Protein AF-A0A968RWN6-F1 (afdb_monomer_lite)

Structure (mmCIF, N/CA/C/O backbone):
data_AF-A0A968RWN6-F1
#
_entry.id   AF-A0A968RWN6-F1
#
loop_
_atom_site.group_PDB
_atom_site.id
_atom_site.type_symbol
_atom_site.label_atom_id
_atom_site.label_alt_id
_atom_site.label_comp_id
_atom_site.label_asym_id
_atom_site.label_entity_id
_atom_site.label_seq_id
_atom_site.pdbx_PDB_ins_code
_atom_site.Cartn_x
_atom_site.Cartn_y
_atom_site.Cartn_z
_atom_site.occupancy
_atom_site.B_iso_or_equiv
_atom_site.auth_seq_id
_atom_site.auth_comp_id
_atom_site.auth_asym_id
_atom_site.auth_atom_id
_atom_site.pdbx_PDB_model_num
ATOM 1 N N . MET A 1 1 ? 13.127 -8.884 -6.319 1.00 53.31 1 MET A N 1
ATOM 2 C CA . MET A 1 1 ? 12.895 -8.790 -4.856 1.00 53.31 1 MET A CA 1
ATOM 3 C C . MET A 1 1 ? 12.524 -10.193 -4.381 1.00 53.31 1 MET A C 1
ATOM 5 O O . MET A 1 1 ? 11.677 -10.795 -5.024 1.00 53.31 1 MET A O 1
ATOM 9 N N . ARG A 1 2 ? 13.201 -10.784 -3.387 1.00 57.88 2 ARG A N 1
ATOM 10 C CA . ARG A 1 2 ? 12.815 -12.107 -2.850 1.00 57.88 2 ARG A CA 1
ATOM 11 C C . ARG A 1 2 ? 12.225 -11.893 -1.463 1.00 57.88 2 ARG A C 1
ATOM 13 O O . ARG A 1 2 ? 12.964 -11.557 -0.546 1.00 57.88 2 ARG A O 1
ATOM 20 N N . ILE A 1 3 ? 10.908 -12.022 -1.344 1.00 70.25 3 ILE A N 1
ATOM 21 C CA . ILE A 1 3 ? 10.208 -11.937 -0.063 1.00 70.25 3 ILE A CA 1
ATOM 22 C C . ILE A 1 3 ? 10.225 -13.345 0.535 1.00 70.25 3 ILE A C 1
ATOM 24 O O . ILE A 1 3 ? 9.544 -14.233 0.037 1.00 70.25 3 ILE A O 1
ATOM 28 N N . ASN A 1 4 ? 11.038 -13.559 1.570 1.00 72.38 4 ASN A N 1
ATOM 29 C CA . ASN A 1 4 ? 11.154 -14.844 2.272 1.00 72.38 4 ASN A CA 1
ATOM 30 C C . ASN A 1 4 ? 10.288 -14.845 3.542 1.00 72.38 4 ASN A C 1
ATOM 32 O O . ASN A 1 4 ? 10.767 -15.171 4.626 1.00 72.38 4 ASN A O 1
ATOM 36 N N . LYS A 1 5 ? 9.035 -14.396 3.425 1.00 80.75 5 LYS A N 1
ATOM 37 C CA . LYS A 1 5 ? 8.075 -14.367 4.531 1.00 80.75 5 LYS A CA 1
ATOM 38 C C . LYS A 1 5 ? 6.978 -15.380 4.242 1.00 80.75 5 LYS A C 1
ATOM 40 O O . LYS A 1 5 ? 6.329 -15.298 3.203 1.00 80.75 5 LYS A O 1
ATOM 45 N N . GLU A 1 6 ? 6.800 -16.335 5.146 1.00 84.25 6 GLU A N 1
ATOM 46 C CA . GLU A 1 6 ? 5.684 -17.274 5.068 1.00 84.25 6 GLU A CA 1
ATOM 47 C C . GLU A 1 6 ? 4.362 -16.527 5.233 1.00 84.25 6 GLU A C 1
ATOM 49 O O . GLU A 1 6 ? 4.244 -15.628 6.072 1.00 84.25 6 GLU A O 1
ATOM 54 N N . ILE A 1 7 ? 3.383 -16.891 4.406 1.00 85.56 7 ILE A N 1
ATOM 55 C CA . ILE A 1 7 ? 2.044 -16.316 4.467 1.00 85.56 7 ILE A CA 1
ATOM 56 C C . ILE A 1 7 ? 1.257 -17.129 5.500 1.00 85.56 7 ILE A C 1
ATOM 58 O O . ILE A 1 7 ? 1.080 -18.333 5.297 1.00 85.56 7 ILE A O 1
ATOM 62 N N . PRO A 1 8 ? 0.811 -16.511 6.607 1.00 87.00 8 PRO A N 1
ATOM 63 C CA . PRO A 1 8 ? 0.036 -17.206 7.625 1.00 87.00 8 PRO A CA 1
ATOM 64 C C . PRO A 1 8 ? -1.337 -17.630 7.086 1.00 87.00 8 PRO A C 1
ATOM 66 O O . PRO A 1 8 ? -1.832 -17.096 6.091 1.00 87.00 8 PRO A O 1
ATOM 69 N N . SER A 1 9 ? -1.977 -18.577 7.772 1.00 89.12 9 SER A N 1
ATOM 70 C CA . SER A 1 9 ? -3.362 -18.958 7.480 1.00 89.12 9 SER A CA 1
ATOM 71 C C . SER A 1 9 ? -4.326 -17.782 7.712 1.00 89.12 9 SER A C 1
ATOM 73 O O . SER A 1 9 ? -4.025 -16.875 8.486 1.00 89.12 9 SER A O 1
ATOM 75 N N . ALA A 1 10 ? -5.500 -17.785 7.068 1.00 84.94 10 ALA A N 1
ATOM 76 C CA . ALA A 1 10 ? -6.444 -16.660 7.135 1.00 84.94 10 ALA A CA 1
ATOM 77 C C . ALA A 1 10 ? -6.784 -16.169 8.567 1.00 84.94 10 ALA A C 1
ATOM 79 O O . ALA A 1 10 ? -6.795 -14.958 8.773 1.00 84.94 10 ALA A O 1
ATOM 80 N N . PRO A 1 11 ? -6.993 -17.038 9.581 1.00 86.81 11 PRO A N 1
ATOM 81 C CA . PRO A 1 11 ? -7.250 -16.592 10.958 1.00 86.81 11 PRO A CA 1
ATOM 82 C C . PRO A 1 11 ? -6.077 -15.838 11.605 1.00 86.81 11 PRO A C 1
ATOM 84 O O . PRO A 1 11 ? -6.277 -14.985 12.470 1.00 86.81 11 PRO A O 1
ATOM 87 N N . GLU A 1 12 ? -4.852 -16.157 11.194 1.00 88.06 12 GLU A N 1
ATOM 88 C CA . GLU A 1 12 ? -3.605 -15.595 11.721 1.00 88.06 12 GLU A CA 1
ATOM 89 C C . GLU A 1 12 ? -3.080 -14.434 10.866 1.00 88.06 12 GLU A C 1
ATOM 91 O O . GLU A 1 12 ? -2.119 -13.756 11.241 1.00 88.06 12 GLU A O 1
ATOM 96 N N . PHE A 1 13 ? -3.709 -14.183 9.717 1.00 90.44 13 PHE A N 1
ATOM 97 C CA . PHE A 1 13 ? -3.332 -13.102 8.829 1.00 90.44 13 PHE A CA 1
ATOM 98 C C . PHE A 1 13 ? -3.613 -11.745 9.477 1.00 90.44 13 PHE A C 1
ATOM 100 O O . PHE A 1 13 ? -4.710 -11.473 9.973 1.00 90.44 13 PHE A O 1
ATOM 107 N N . LYS A 1 14 ? -2.591 -10.885 9.472 1.00 92.19 14 LYS A N 1
ATOM 108 C CA . LYS A 1 14 ? -2.659 -9.500 9.941 1.00 92.19 14 LYS A CA 1
ATOM 109 C C . LYS A 1 14 ? -1.891 -8.617 8.981 1.00 92.19 14 LYS A C 1
ATOM 111 O O . LYS A 1 14 ? -0.700 -8.840 8.750 1.00 92.19 14 LYS A O 1
ATOM 116 N N . THR A 1 15 ? -2.550 -7.584 8.482 1.00 94.06 15 THR A N 1
ATOM 117 C CA . THR A 1 15 ? -1.962 -6.619 7.543 1.00 94.06 15 THR A CA 1
ATOM 118 C C . THR A 1 15 ? -0.716 -5.931 8.104 1.00 94.06 15 THR A C 1
ATOM 120 O O . THR A 1 15 ? 0.279 -5.811 7.393 1.00 94.06 15 THR A O 1
ATOM 123 N N . PHE A 1 16 ? -0.675 -5.609 9.400 1.00 93.75 16 PHE A N 1
ATOM 124 C CA . PHE A 1 16 ? 0.522 -5.040 10.039 1.00 93.75 16 PHE A CA 1
ATOM 125 C C . PHE A 1 16 ? 1.762 -5.943 9.980 1.00 93.75 16 PHE A C 1
ATOM 127 O O . PHE A 1 16 ? 2.877 -5.447 9.848 1.00 93.75 16 PHE A O 1
ATOM 134 N N . ASN A 1 17 ? 1.594 -7.269 10.004 1.00 90.88 17 ASN A N 1
ATOM 135 C CA . ASN A 1 17 ? 2.726 -8.196 9.881 1.00 90.88 17 ASN A CA 1
ATOM 136 C C . ASN A 1 17 ? 3.278 -8.245 8.446 1.00 90.88 17 ASN A C 1
ATOM 138 O O . ASN A 1 17 ? 4.440 -8.604 8.228 1.00 90.88 17 ASN A O 1
ATOM 142 N N . MET A 1 18 ? 2.437 -7.907 7.467 1.00 89.88 18 MET A N 1
ATOM 143 C CA . MET A 1 18 ? 2.738 -8.024 6.043 1.00 89.88 18 MET A CA 1
ATOM 144 C C . MET A 1 18 ? 3.174 -6.699 5.410 1.00 89.88 18 MET A C 1
ATOM 146 O O . MET A 1 18 ? 3.938 -6.744 4.450 1.00 89.88 18 MET A O 1
ATOM 150 N N . GLY A 1 19 ? 2.771 -5.544 5.956 1.00 89.00 19 GLY A N 1
ATOM 151 C CA . GLY A 1 19 ? 3.013 -4.212 5.376 1.00 89.00 19 GLY A CA 1
ATOM 152 C C . GLY A 1 19 ? 4.459 -3.970 4.928 1.00 89.00 19 GLY A C 1
ATOM 153 O O . GLY A 1 19 ? 4.703 -3.657 3.765 1.00 89.00 19 GLY A O 1
ATOM 154 N N . HIS A 1 20 ? 5.431 -4.262 5.794 1.00 88.75 20 HIS A N 1
ATOM 155 C CA . HIS A 1 20 ? 6.862 -4.081 5.498 1.00 88.75 20 HIS A CA 1
ATOM 156 C C . HIS A 1 20 ? 7.425 -5.010 4.410 1.00 88.75 20 HIS A C 1
ATOM 158 O O . HIS A 1 20 ? 8.532 -4.812 3.911 1.00 88.75 20 HIS A O 1
ATOM 164 N N . HIS A 1 21 ? 6.691 -6.061 4.046 1.00 89.81 21 HIS A N 1
ATOM 165 C CA . HIS A 1 21 ? 7.144 -7.071 3.094 1.00 89.81 21 HIS A CA 1
ATOM 166 C C . HIS A 1 21 ? 6.572 -6.861 1.690 1.00 89.81 21 HIS A C 1
ATOM 168 O O . HIS A 1 21 ? 7.084 -7.460 0.748 1.00 89.81 21 HIS A O 1
ATOM 174 N N . VAL A 1 22 ? 5.544 -6.022 1.524 1.00 90.62 22 VAL A N 1
ATOM 175 C CA . VAL A 1 22 ? 4.811 -5.876 0.251 1.00 90.62 22 VAL A CA 1
ATOM 176 C C . VAL A 1 22 ? 5.238 -4.659 -0.577 1.00 90.62 22 VAL A C 1
ATOM 178 O O . VAL A 1 22 ? 4.582 -4.302 -1.553 1.00 90.62 22 VAL A O 1
ATOM 181 N N . GLY A 1 23 ? 6.368 -4.038 -0.230 1.00 90.75 23 GLY A N 1
ATOM 182 C CA . GLY A 1 23 ? 6.950 -2.950 -1.018 1.00 90.75 23 GLY A CA 1
ATOM 183 C C . GLY A 1 23 ? 6.147 -1.652 -0.958 1.00 90.75 23 GLY A C 1
ATOM 184 O O . GLY A 1 23 ? 6.073 -0.946 -1.961 1.00 90.75 23 GLY A O 1
ATOM 185 N N . LEU A 1 24 ? 5.526 -1.368 0.190 1.00 94.62 24 LEU A N 1
ATOM 186 C CA . LEU A 1 24 ? 4.978 -0.047 0.489 1.00 94.62 24 LEU A CA 1
ATOM 187 C C . LEU A 1 24 ? 6.117 0.980 0.560 1.00 94.62 24 LEU A C 1
ATOM 189 O O . LEU A 1 24 ? 7.237 0.664 0.971 1.00 94.62 24 LEU A O 1
ATOM 193 N N . SER A 1 25 ? 5.83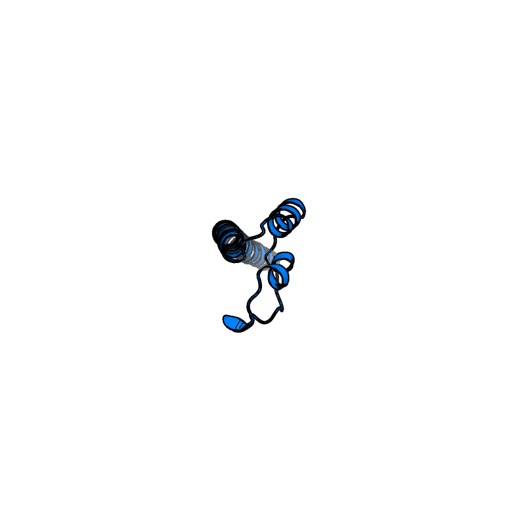6 2.218 0.158 1.00 94.56 25 SER A N 1
ATOM 194 C CA . SER A 1 25 ? 6.684 3.352 0.522 1.00 94.56 25 SER A CA 1
ATOM 195 C C . SER A 1 25 ? 6.547 3.653 2.020 1.00 94.56 25 SER A C 1
ATOM 197 O O . SER A 1 25 ? 5.576 3.251 2.657 1.00 94.56 25 SER A O 1
ATOM 199 N N . LEU A 1 26 ? 7.487 4.414 2.586 1.00 94.44 26 LEU A N 1
ATOM 200 C CA . LEU A 1 26 ? 7.414 4.830 3.992 1.00 94.44 26 LEU A CA 1
ATOM 201 C C . LEU A 1 26 ? 6.115 5.595 4.315 1.00 94.44 26 LEU A C 1
ATOM 203 O O . LEU A 1 26 ? 5.552 5.441 5.394 1.00 94.44 26 LEU A O 1
ATOM 207 N N . GLU A 1 27 ? 5.637 6.406 3.372 1.00 96.81 27 GLU A N 1
ATOM 208 C CA . GLU A 1 27 ? 4.378 7.143 3.500 1.00 96.81 27 GLU A CA 1
ATOM 209 C C . GLU A 1 27 ? 3.178 6.190 3.515 1.00 96.81 27 GLU A C 1
ATOM 211 O O . GLU A 1 27 ? 2.330 6.284 4.394 1.00 96.81 27 GLU A O 1
ATOM 216 N N . GLN A 1 28 ? 3.163 5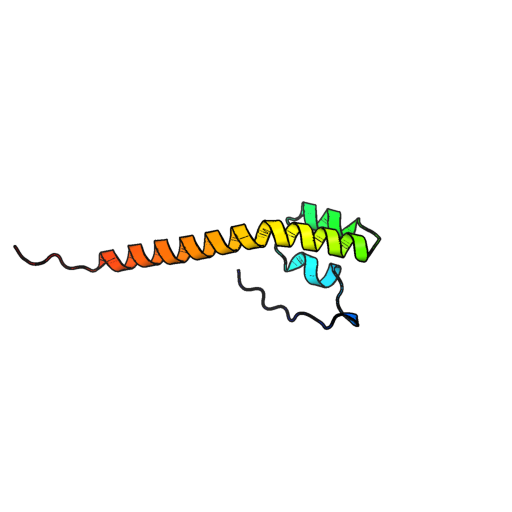.198 2.623 1.00 96.44 28 GLN A N 1
ATOM 217 C CA . GLN A 1 28 ? 2.104 4.191 2.580 1.00 96.44 28 GLN A CA 1
ATOM 218 C C . GLN A 1 28 ? 2.095 3.285 3.823 1.00 96.44 28 GLN A C 1
ATOM 220 O O . GLN A 1 28 ? 1.037 2.866 4.288 1.00 96.44 28 GLN A O 1
ATOM 225 N N . GLU A 1 29 ? 3.263 2.979 4.396 1.00 95.62 29 GLU A N 1
ATOM 226 C CA . GLU A 1 29 ? 3.340 2.276 5.683 1.00 95.62 29 GLU A CA 1
ATOM 227 C C . GLU A 1 29 ? 2.723 3.109 6.811 1.00 95.62 29 GLU A C 1
ATOM 229 O O . GLU A 1 29 ? 1.984 2.579 7.642 1.00 95.62 29 GLU A O 1
ATOM 234 N N . TYR A 1 30 ? 2.986 4.416 6.828 1.00 95.69 30 TYR A N 1
ATOM 235 C CA . TYR A 1 30 ? 2.385 5.331 7.793 1.00 95.69 30 TYR A CA 1
ATOM 236 C C . TYR A 1 30 ? 0.862 5.450 7.617 1.00 95.69 30 TYR A C 1
ATOM 238 O O . TYR A 1 30 ? 0.120 5.437 8.604 1.00 95.69 30 TYR A O 1
ATOM 246 N N . GLU A 1 31 ? 0.378 5.506 6.374 1.00 96.38 31 GLU A N 1
ATOM 247 C CA . GLU A 1 31 ? -1.055 5.465 6.067 1.00 96.38 31 GLU A CA 1
ATOM 248 C C . GLU A 1 31 ? -1.691 4.172 6.586 1.00 96.38 31 GLU A C 1
ATOM 250 O O . GLU A 1 31 ? -2.673 4.234 7.325 1.00 96.38 31 GLU A O 1
ATOM 255 N N . LEU A 1 32 ? -1.089 3.011 6.302 1.00 96.69 32 LEU A N 1
ATOM 256 C CA . LEU A 1 32 ? -1.563 1.711 6.788 1.00 96.69 32 LEU A CA 1
ATOM 257 C C . LEU A 1 32 ? -1.685 1.684 8.321 1.00 96.69 32 LEU A C 1
ATOM 259 O O . LEU A 1 32 ? -2.672 1.170 8.848 1.00 96.69 32 LEU A O 1
ATOM 263 N N . LEU A 1 33 ? -0.705 2.249 9.040 1.00 96.19 33 LEU A N 1
ATOM 264 C CA . LEU A 1 33 ? -0.719 2.366 10.507 1.00 96.19 33 LEU A CA 1
ATOM 265 C C . LEU A 1 33 ? -1.841 3.269 11.036 1.00 96.19 33 LEU A C 1
ATOM 267 O O . LEU A 1 33 ? -2.261 3.109 12.182 1.00 96.19 33 LEU A O 1
ATOM 271 N N . SER A 1 34 ? -2.325 4.200 10.217 1.00 96.94 34 SER A N 1
ATOM 272 C CA . SER A 1 34 ? -3.378 5.152 10.583 1.00 96.94 34 SER A CA 1
ATOM 273 C C . SER A 1 34 ? -4.792 4.606 10.340 1.00 96.94 34 SER A C 1
ATOM 275 O O . SER A 1 34 ? -5.757 5.124 10.902 1.00 96.94 34 SER A O 1
ATOM 277 N N . ILE A 1 35 ? -4.937 3.550 9.535 1.00 97.62 35 ILE A N 1
ATOM 278 C CA . ILE A 1 35 ? -6.223 2.896 9.268 1.00 97.62 35 ILE A CA 1
ATOM 279 C C . ILE A 1 35 ? -6.585 1.993 10.452 1.00 97.62 35 ILE A C 1
ATOM 281 O O . ILE A 1 35 ? -5.818 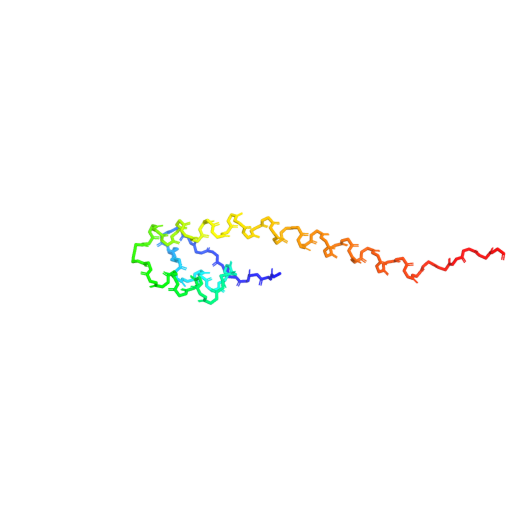1.107 10.825 1.00 97.62 35 ILE A O 1
ATOM 285 N N . LEU A 1 36 ? -7.774 2.180 11.035 1.00 96.62 36 LEU A N 1
ATOM 286 C CA . LEU A 1 36 ? -8.207 1.452 12.238 1.00 96.62 36 LEU A CA 1
ATOM 287 C C . LEU A 1 36 ? -8.852 0.093 11.928 1.00 96.62 36 LEU A C 1
ATOM 289 O O . LEU A 1 36 ? -8.585 -0.885 12.636 1.00 96.62 36 LEU A O 1
ATOM 293 N N . SER A 1 37 ? -9.657 0.012 10.868 1.00 97.12 37 SER A N 1
ATOM 294 C CA . SER A 1 37 ? -10.315 -1.225 10.435 1.00 97.12 37 SER A CA 1
ATOM 295 C C . SER A 1 37 ? -9.310 -2.187 9.795 1.00 97.12 37 SER A C 1
ATOM 297 O O . SER A 1 37 ? -8.494 -1.786 8.971 1.00 97.12 37 SER A O 1
ATOM 299 N N . GLU A 1 38 ? -9.352 -3.468 10.172 1.00 95.06 38 GLU A N 1
ATOM 300 C CA . GLU A 1 38 ? -8.539 -4.492 9.494 1.00 95.06 38 GLU A CA 1
ATOM 301 C C . GLU A 1 38 ? -9.009 -4.716 8.056 1.00 95.06 38 GLU A C 1
ATOM 303 O O . GLU A 1 38 ? -8.170 -4.959 7.198 1.00 95.06 38 GLU A O 1
ATOM 308 N N . GLU A 1 39 ? -10.312 -4.602 7.793 1.00 95.94 39 GLU A N 1
ATOM 309 C CA . GLU A 1 39 ? -10.891 -4.730 6.451 1.00 95.94 39 GLU A CA 1
ATOM 310 C C . GLU A 1 39 ? -10.364 -3.623 5.532 1.00 95.94 39 GLU A C 1
ATOM 312 O O . GLU A 1 39 ? -9.737 -3.918 4.520 1.00 95.94 39 GLU A O 1
ATOM 317 N N . ASP A 1 40 ? -10.447 -2.361 5.964 1.00 97.88 40 ASP A N 1
ATOM 318 C CA . ASP A 1 40 ? -9.924 -1.227 5.191 1.00 97.88 40 ASP A CA 1
ATOM 319 C C . ASP A 1 40 ? -8.408 -1.350 4.948 1.00 97.88 40 ASP A C 1
ATOM 321 O O . ASP A 1 40 ? -7.907 -0.989 3.884 1.00 97.88 40 ASP A O 1
ATOM 325 N N . ARG A 1 41 ? -7.646 -1.886 5.917 1.00 97.06 41 ARG A N 1
ATOM 326 C CA . ARG A 1 41 ? -6.213 -2.170 5.717 1.00 97.06 41 ARG A CA 1
ATOM 327 C C . ARG A 1 41 ? -5.985 -3.266 4.681 1.00 97.06 41 ARG A C 1
ATOM 329 O O . ARG A 1 41 ? -4.991 -3.205 3.955 1.00 97.06 41 ARG A O 1
ATOM 336 N N . GLN A 1 42 ? -6.843 -4.287 4.645 1.00 95.94 42 GLN A N 1
ATOM 337 C CA . GLN A 1 42 ? -6.760 -5.365 3.660 1.00 95.94 42 GLN A CA 1
ATOM 338 C C . GLN A 1 42 ? -7.049 -4.831 2.262 1.00 95.94 42 GLN A C 1
ATOM 340 O O . GLN A 1 42 ? -6.260 -5.104 1.360 1.00 95.94 42 GLN A O 1
ATOM 345 N N . ASP A 1 43 ? -8.083 -4.007 2.111 1.00 97.75 43 ASP A N 1
ATOM 346 C CA . ASP A 1 43 ? -8.420 -3.358 0.843 1.00 97.75 43 ASP A CA 1
ATOM 347 C C . ASP A 1 43 ? -7.300 -2.423 0.375 1.00 97.75 43 ASP A C 1
ATOM 349 O O . ASP A 1 43 ? -6.849 -2.514 -0.768 1.00 97.75 43 ASP A O 1
ATOM 353 N N . TYR A 1 44 ? -6.758 -1.599 1.278 1.00 97.69 44 TYR A N 1
ATOM 354 C CA . TYR A 1 44 ? -5.613 -0.732 0.991 1.00 97.69 44 TYR A CA 1
ATOM 355 C C . TYR A 1 44 ? -4.391 -1.530 0.503 1.00 97.69 44 TYR A C 1
ATOM 357 O O . TYR A 1 44 ? -3.750 -1.189 -0.496 1.00 97.69 44 TYR A O 1
ATOM 365 N N . MET A 1 45 ? -4.063 -2.625 1.198 1.00 96.25 45 MET A N 1
ATOM 366 C CA . MET A 1 45 ? -2.949 -3.497 0.825 1.00 96.25 45 MET A CA 1
ATOM 367 C C . MET A 1 45 ? -3.201 -4.212 -0.507 1.00 96.25 45 MET A C 1
ATOM 369 O O . MET A 1 45 ? -2.269 -4.357 -1.303 1.00 96.25 45 MET A O 1
ATOM 373 N N . LEU A 1 46 ? -4.434 -4.658 -0.750 1.00 96.31 46 LEU A N 1
ATOM 374 C CA . LEU A 1 46 ? -4.835 -5.314 -1.988 1.00 96.31 46 LEU A CA 1
ATOM 375 C C . LEU A 1 46 ? -4.677 -4.364 -3.176 1.00 96.31 46 LEU A C 1
ATOM 377 O O . LEU A 1 46 ? -3.994 -4.714 -4.136 1.00 96.31 46 LEU A O 1
ATOM 381 N N . GLU A 1 47 ? -5.209 -3.147 -3.079 1.00 97.50 47 GLU A N 1
ATOM 382 C CA . GLU A 1 47 ? -5.125 -2.147 -4.145 1.00 97.50 47 GLU A CA 1
ATOM 383 C C . GLU A 1 47 ? -3.663 -1.803 -4.490 1.00 97.50 47 GLU A C 1
ATOM 385 O O . GLU A 1 47 ? -3.276 -1.722 -5.662 1.00 97.50 47 GLU A O 1
ATOM 390 N N . HIS A 1 48 ? -2.809 -1.650 -3.471 1.00 96.38 48 HIS A N 1
ATOM 391 C CA . HIS A 1 48 ? -1.371 -1.447 -3.666 1.00 96.38 48 HIS A CA 1
ATOM 392 C C . HIS A 1 48 ? -0.723 -2.619 -4.414 1.00 96.38 48 HIS A C 1
ATOM 394 O O . HIS A 1 48 ? 0.029 -2.413 -5.371 1.00 96.38 48 HIS A O 1
ATOM 400 N N . LEU A 1 49 ? -1.022 -3.853 -4.006 1.00 95.31 49 LEU A N 1
ATOM 401 C CA . LEU A 1 49 ? -0.478 -5.057 -4.632 1.00 95.31 49 LEU A CA 1
ATOM 402 C C . LEU A 1 49 ? -0.948 -5.217 -6.081 1.00 95.31 49 LEU A C 1
ATOM 404 O O . LEU A 1 49 ? -0.134 -5.550 -6.944 1.00 95.31 49 LEU A O 1
ATOM 408 N N . GLU A 1 50 ? -2.217 -4.943 -6.373 1.00 97.69 50 GLU A N 1
ATOM 409 C CA . GLU A 1 50 ? -2.764 -4.987 -7.732 1.00 97.69 50 GLU A CA 1
ATOM 410 C C . GLU A 1 50 ? -2.042 -4.019 -8.674 1.00 97.69 50 GLU A C 1
ATOM 412 O O . GLU A 1 50 ? -1.763 -4.368 -9.824 1.00 97.69 50 GLU A O 1
ATOM 417 N N . ARG A 1 51 ? -1.653 -2.840 -8.173 1.00 96.38 51 ARG A N 1
ATOM 418 C CA . ARG A 1 51 ? -0.843 -1.866 -8.918 1.00 96.38 51 ARG A CA 1
ATOM 419 C C . ARG A 1 51 ? 0.623 -2.283 -9.037 1.00 96.38 51 ARG A C 1
ATOM 421 O O . ARG A 1 51 ? 1.227 -2.114 -10.096 1.00 96.38 51 ARG A O 1
ATOM 428 N N . LEU A 1 52 ? 1.213 -2.833 -7.976 1.00 94.75 52 LEU A N 1
ATOM 429 C CA . LEU A 1 52 ? 2.647 -3.126 -7.9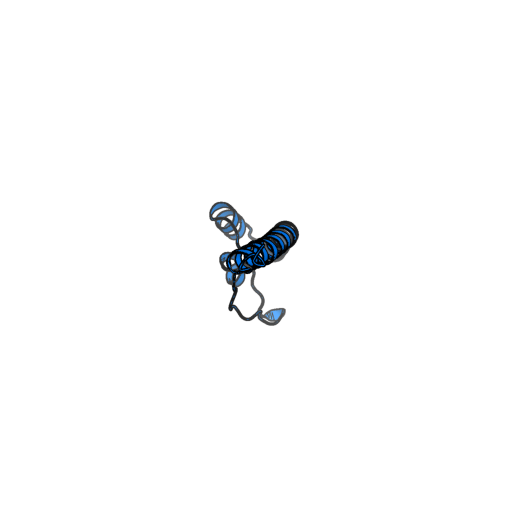17 1.00 94.75 52 LEU A CA 1
ATOM 430 C C . LEU A 1 52 ? 3.040 -4.408 -8.671 1.00 94.75 52 LEU A C 1
ATOM 432 O O . LEU A 1 52 ? 4.073 -4.442 -9.344 1.00 94.75 52 LEU A O 1
ATOM 436 N N . ILE A 1 53 ? 2.231 -5.467 -8.582 1.00 94.44 53 ILE A N 1
ATOM 437 C CA . ILE A 1 53 ? 2.493 -6.767 -9.221 1.00 94.44 53 ILE A CA 1
ATOM 438 C C . ILE A 1 53 ? 2.803 -6.656 -10.726 1.00 94.44 53 ILE A C 1
ATOM 440 O O . ILE A 1 53 ? 3.802 -7.252 -11.147 1.00 94.44 53 ILE A O 1
ATOM 444 N N . PRO A 1 54 ? 2.011 -5.953 -11.565 1.00 96.56 54 PRO A N 1
ATOM 445 C CA . PRO A 1 54 ? 2.313 -5.843 -12.993 1.00 96.56 54 PRO A CA 1
ATOM 446 C C . PRO A 1 54 ? 3.650 -5.135 -13.243 1.00 96.56 54 PRO A C 1
ATOM 448 O O . PRO A 1 54 ? 4.459 -5.631 -14.024 1.00 96.56 54 PRO A O 1
ATOM 451 N N . ILE A 1 55 ? 3.946 -4.063 -12.501 1.00 94.50 55 ILE A N 1
ATOM 452 C CA . ILE A 1 55 ? 5.208 -3.316 -12.614 1.00 94.50 55 ILE A CA 1
ATOM 453 C C . ILE A 1 55 ? 6.402 -4.234 -12.323 1.00 94.50 55 ILE A C 1
ATOM 455 O O . ILE A 1 55 ? 7.362 -4.291 -13.093 1.00 94.50 55 ILE A O 1
ATOM 459 N N . VAL A 1 56 ? 6.335 -5.013 -11.239 1.00 91.94 56 VAL A N 1
ATOM 460 C CA . VAL A 1 56 ? 7.409 -5.947 -10.867 1.00 91.94 56 VAL A CA 1
ATOM 461 C C . VAL A 1 56 ? 7.577 -7.054 -11.916 1.00 91.94 56 VAL A C 1
ATOM 463 O O . VAL A 1 56 ? 8.710 -7.416 -12.246 1.00 91.94 56 VAL A O 1
ATOM 466 N N . LYS A 1 57 ? 6.481 -7.577 -12.483 1.00 93.56 57 LYS A N 1
ATOM 467 C CA . LYS A 1 57 ? 6.530 -8.577 -13.568 1.00 93.56 57 LYS A CA 1
ATOM 468 C C . LYS A 1 57 ? 7.217 -8.030 -14.821 1.00 93.56 57 LYS A C 1
ATOM 470 O O . LYS A 1 57 ? 8.035 -8.733 -15.429 1.00 93.56 57 LYS A O 1
ATOM 475 N N . ASP A 1 58 ? 6.934 -6.785 -15.182 1.00 94.56 58 ASP A N 1
ATOM 476 C CA . ASP A 1 58 ? 7.554 -6.124 -16.329 1.00 94.56 58 ASP A CA 1
ATOM 477 C C . ASP A 1 58 ? 9.04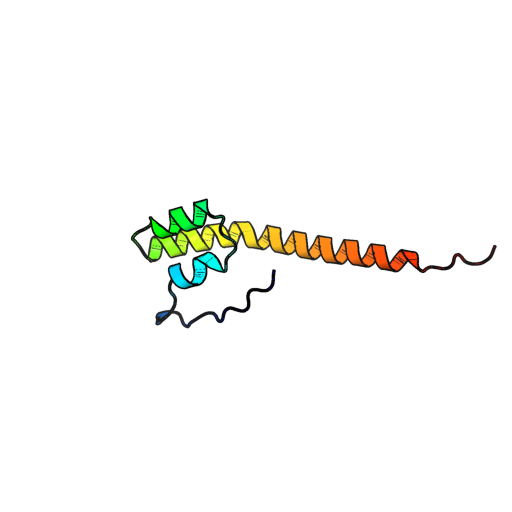5 -5.875 -16.091 1.00 94.56 58 ASP A C 1
ATOM 479 O O . ASP A 1 58 ? 9.874 -6.174 -16.957 1.00 94.56 58 ASP A O 1
ATOM 483 N N . MET A 1 59 ? 9.418 -5.430 -14.888 1.00 91.94 59 MET A N 1
ATOM 484 C CA . MET A 1 59 ? 10.818 -5.260 -14.490 1.00 91.94 59 MET A CA 1
ATOM 485 C C . MET A 1 59 ? 11.605 -6.577 -14.548 1.00 91.94 59 MET A C 1
ATOM 487 O O . MET A 1 59 ? 12.722 -6.606 -15.070 1.00 91.94 59 MET A O 1
ATOM 491 N N . GLU A 1 60 ? 11.037 -7.684 -14.061 1.00 91.38 60 GLU A N 1
ATOM 492 C CA . GLU A 1 60 ? 11.660 -9.013 -14.157 1.00 91.38 60 GLU A CA 1
ATOM 493 C C . GLU A 1 60 ? 11.803 -9.470 -15.620 1.00 91.38 60 GLU A C 1
ATOM 495 O O . GLU A 1 60 ? 12.832 -10.031 -16.010 1.00 91.38 60 GLU A O 1
ATOM 500 N N . THR A 1 61 ? 10.813 -9.179 -16.468 1.00 92.06 61 THR A N 1
ATOM 501 C CA . THR A 1 61 ? 10.874 -9.470 -17.909 1.00 92.06 61 THR A CA 1
ATOM 502 C C . THR A 1 61 ? 11.982 -8.673 -18.597 1.00 92.06 61 THR A C 1
ATOM 504 O O . THR A 1 61 ? 12.774 -9.236 -19.359 1.00 92.06 61 THR A O 1
ATOM 507 N N . LEU A 1 62 ? 12.089 -7.377 -18.299 1.00 90.94 62 LEU A N 1
ATOM 508 C CA . LEU A 1 62 ? 13.152 -6.518 -18.811 1.00 90.94 62 LEU A CA 1
ATOM 509 C C . LEU A 1 62 ? 14.529 -7.012 -18.354 1.00 90.94 62 LEU A C 1
ATOM 511 O O . LEU A 1 62 ? 15.442 -7.133 -19.173 1.00 90.94 62 LEU A O 1
ATOM 515 N N . ARG A 1 63 ? 14.669 -7.378 -17.075 1.00 88.88 63 ARG A N 1
ATOM 516 C CA . ARG A 1 63 ? 15.909 -7.930 -16.513 1.00 88.88 63 ARG A CA 1
ATOM 517 C C . ARG A 1 63 ? 16.362 -9.185 -17.263 1.00 88.88 63 ARG A C 1
ATOM 519 O O . ARG A 1 63 ? 17.538 -9.279 -17.614 1.00 88.88 63 ARG A O 1
ATOM 526 N N . LYS A 1 64 ? 15.447 -10.115 -17.567 1.00 88.94 64 LYS A N 1
ATOM 527 C CA . LYS A 1 64 ? 15.747 -11.312 -18.379 1.00 88.94 64 LYS A CA 1
ATOM 528 C C . LYS A 1 64 ? 16.236 -10.945 -19.782 1.00 88.94 64 LYS A C 1
ATOM 530 O O . LYS A 1 64 ? 17.226 -11.502 -20.246 1.00 88.94 64 LYS A O 1
ATOM 535 N N . ARG A 1 65 ? 15.594 -9.979 -20.448 1.00 87.06 65 ARG A N 1
ATOM 536 C CA . ARG A 1 65 ? 16.007 -9.512 -21.787 1.00 87.06 65 ARG A CA 1
ATOM 537 C C . ARG A 1 65 ? 17.398 -8.887 -21.786 1.00 87.06 65 ARG A C 1
ATOM 539 O O . ARG A 1 65 ? 18.219 -9.228 -22.631 1.00 87.06 65 ARG A O 1
ATOM 546 N N . VAL A 1 66 ? 17.694 -8.030 -20.812 1.00 84.56 66 VAL A N 1
ATOM 547 C CA . VAL A 1 66 ? 19.020 -7.408 -20.675 1.00 84.56 66 VAL A CA 1
ATOM 548 C C . VAL A 1 66 ? 20.111 -8.460 -20.441 1.00 84.56 66 VAL A C 1
ATOM 550 O O . VAL A 1 66 ? 21.193 -8.349 -21.013 1.00 84.56 66 VAL A O 1
ATOM 553 N N . GLN A 1 67 ? 19.831 -9.516 -19.670 1.00 82.12 67 GLN A N 1
ATOM 554 C CA . GLN A 1 67 ? 20.775 -10.625 -19.480 1.00 82.12 67 GLN A CA 1
ATOM 555 C C . GLN A 1 67 ? 21.092 -11.366 -20.789 1.00 82.12 67 GLN A C 1
ATOM 557 O O . GLN A 1 67 ? 22.244 -11.742 -21.002 1.00 82.12 67 GLN A O 1
ATOM 562 N N . MET A 1 68 ? 20.119 -11.516 -21.695 1.00 73.62 68 MET A N 1
ATOM 563 C CA . MET A 1 68 ? 20.350 -12.125 -23.013 1.00 73.62 68 MET A CA 1
ATOM 564 C C . MET A 1 68 ? 21.295 -11.287 -23.889 1.00 73.62 68 MET A C 1
ATOM 566 O O . MET A 1 68 ? 22.116 -11.852 -24.606 1.00 73.62 68 MET A O 1
ATOM 570 N N . ASN A 1 69 ? 21.275 -9.954 -23.774 1.00 66.62 69 ASN A N 1
ATOM 571 C CA . ASN A 1 69 ? 22.210 -9.080 -24.500 1.00 66.62 69 ASN A CA 1
ATOM 572 C C . ASN A 1 69 ? 23.669 -9.237 -24.025 1.00 66.62 69 ASN A C 1
ATOM 574 O O . ASN A 1 69 ? 24.598 -9.027 -24.802 1.00 66.62 69 ASN A O 1
ATOM 578 N N . GLY A 1 70 ? 23.893 -9.645 -22.771 1.00 57.53 70 GLY A N 1
ATOM 579 C CA . GLY A 1 70 ? 25.225 -10.000 -22.267 1.00 57.53 70 GLY A CA 1
ATOM 580 C C . GLY A 1 70 ? 25.798 -11.278 -22.892 1.00 57.53 70 GLY A C 1
ATOM 581 O O . GLY A 1 70 ? 27.016 -11.425 -22.957 1.00 57.53 70 GLY A O 1
ATOM 582 N N . HIS A 1 71 ? 24.941 -12.169 -23.404 1.00 56.16 71 HIS A N 1
ATOM 583 C CA . HIS A 1 71 ? 25.340 -13.419 -24.061 1.00 56.16 71 HIS A CA 1
ATOM 584 C C . HIS A 1 71 ? 25.995 -13.183 -25.437 1.00 56.16 71 HIS A C 1
ATOM 586 O O . HIS A 1 71 ? 26.843 -13.962 -25.861 1.00 56.16 71 HIS A O 1
ATOM 592 N N . PHE A 1 72 ? 25.677 -12.068 -26.106 1.00 55.41 72 PHE A N 1
ATOM 593 C CA . PHE A 1 72 ? 26.222 -11.714 -27.425 1.00 55.41 72 PHE A CA 1
ATOM 594 C C . PHE A 1 72 ? 27.662 -11.176 -27.402 1.00 55.41 72 PHE A C 1
ATOM 596 O O . PHE A 1 72 ? 28.286 -11.084 -28.456 1.00 55.41 72 PHE A O 1
ATOM 603 N N . LYS A 1 73 ? 28.234 -10.844 -26.234 1.00 53.78 73 LYS A N 1
ATOM 604 C CA . LYS A 1 73 ? 29.612 -10.318 -26.155 1.00 53.78 73 LYS A CA 1
ATOM 605 C C . LYS A 1 73 ? 30.704 -11.352 -26.479 1.00 53.7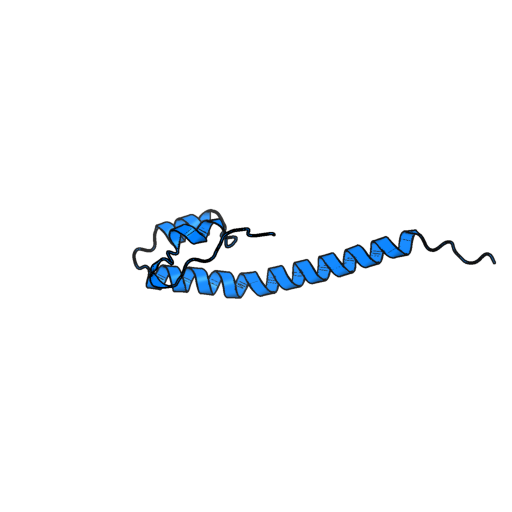8 73 LYS A C 1
ATOM 607 O O . LYS A 1 73 ? 31.834 -10.948 -26.716 1.00 53.78 73 LYS A O 1
ATOM 612 N N . ASN A 1 74 ? 30.372 -12.646 -26.528 1.00 54.88 74 ASN A N 1
ATOM 613 C CA . ASN A 1 74 ? 31.330 -13.738 -26.757 1.00 54.88 74 ASN A CA 1
ATOM 614 C C . ASN A 1 74 ? 31.121 -14.470 -28.091 1.00 54.88 74 ASN A C 1
ATOM 616 O O . ASN A 1 74 ? 31.519 -15.626 -28.229 1.00 54.88 74 ASN A O 1
ATOM 620 N N . ILE A 1 75 ? 30.491 -13.831 -29.078 1.00 56.47 75 ILE A N 1
ATOM 621 C CA . ILE A 1 75 ? 30.475 -14.382 -30.433 1.00 56.47 75 ILE A CA 1
ATOM 622 C C . ILE A 1 75 ? 31.758 -13.909 -31.111 1.00 56.47 75 ILE A C 1
ATOM 624 O O . ILE A 1 75 ? 31.871 -12.749 -31.502 1.00 56.47 75 ILE A O 1
ATOM 628 N N . ILE A 1 76 ? 32.748 -14.799 -31.195 1.00 65.69 76 ILE A N 1
ATOM 629 C CA . ILE A 1 76 ? 33.926 -14.584 -32.038 1.00 65.69 76 ILE A CA 1
ATOM 630 C C . ILE A 1 76 ? 33.391 -14.452 -33.473 1.00 65.69 76 ILE A C 1
ATOM 632 O O . ILE A 1 76 ? 32.713 -15.377 -33.932 1.00 65.69 76 ILE A O 1
ATOM 636 N N . PRO A 1 77 ? 33.604 -13.320 -34.167 1.00 70.44 77 PRO A N 1
ATOM 637 C CA . PRO A 1 77 ? 33.133 -13.176 -35.535 1.00 70.44 77 PRO A CA 1
ATOM 638 C C . PRO A 1 77 ? 33.770 -14.271 -36.404 1.00 70.44 77 PRO A C 1
ATOM 640 O O . PRO A 1 77 ? 34.951 -14.578 -36.218 1.00 70.44 77 PRO A O 1
ATOM 643 N N . PRO A 1 78 ? 33.013 -14.896 -37.325 1.00 71.94 78 PRO A N 1
ATOM 644 C CA . PRO A 1 78 ? 33.595 -15.852 -38.253 1.00 71.94 78 PRO A CA 1
ATOM 645 C C . PRO A 1 78 ? 34.681 -15.143 -39.066 1.00 71.94 78 PRO A C 1
ATOM 647 O O . PRO A 1 78 ? 34.439 -14.063 -39.604 1.00 71.94 78 PRO A O 1
ATOM 650 N N . ASN A 1 79 ? 35.876 -15.738 -39.103 1.00 68.00 79 ASN A N 1
ATOM 651 C CA . ASN A 1 79 ? 37.006 -15.218 -39.868 1.00 68.00 79 ASN A CA 1
ATOM 652 C C . ASN A 1 79 ? 36.593 -15.088 -41.341 1.00 68.00 79 ASN A C 1
ATOM 654 O O . ASN A 1 79 ? 36.354 -16.104 -41.999 1.00 68.00 79 ASN A O 1
ATOM 658 N N . VAL A 1 80 ? 36.499 -13.847 -41.820 1.00 57.56 80 VAL A N 1
ATOM 659 C CA . VAL A 1 80 ? 36.477 -13.495 -43.246 1.00 57.56 80 VAL A CA 1
ATOM 660 C C . VAL A 1 80 ? 37.873 -13.114 -43.701 1.00 57.56 80 VAL A C 1
ATOM 662 O O . VAL A 1 80 ? 38.598 -12.485 -42.896 1.00 57.56 80 VAL A O 1
#

pLDDT: mean 86.32, std 13.4, range [53.31, 97.88]

Sequence (80 aa):
MRINKEIPSAPEFKTFNMGHHVGLSLEQEYELLSILSEEDRQDYMLEHLERLIPIVKDMETLRKRVQMNGHFKNIIPPNV

Secondary structure (DSSP, 8-state):
-----PPPPGGG--HHHHGGGTT--HHHHHHHHH---HHHHHHHHHHHHHHHHHHHHHHHHHHHHHHHHHHGGG-PPP--

Foldseek 3Di:
DDQPDDQDDPVPDFLLVCVVRQPDDPVLNVVLVVDDDRVVSVVSSVVSNVVVVVVVVVVVVVVVVVVVVVVVPPPPPPDD

Radius of gyration: 20.0 Å; chains: 1; bounding box: 48×26×56 Å